Protein AF-A0A6V0EME5-F1 (afdb_monomer)

Organism: NCBI:txid1333877

Secondary structure (DSSP, 8-state):
-------TTTTS------------------SSS--HHHHHHHHHH-SSSSTTSHHHHHHHHHHHTEETTTEE-HHHHHHHHHHHH---HHHHHHHHHHHHHHHHHSHHHHHS-TTSHHHHHHHGGGHHHHHHHHTS-PPP-

Solvent-accessible surface area (backbone atoms only — not comparable to full-atom values): 8025 Å² total; per-residue (Å²): 136,86,80,91,70,82,67,90,62,87,80,75,86,81,77,87,74,86,75,81,84,68,80,82,58,78,65,81,69,43,84,32,54,26,52,70,64,32,52,50,38,37,60,70,38,25,42,35,82,46,88,71,7,40,33,38,48,53,48,53,22,42,58,75,18,53,39,98,88,80,42,66,41,48,65,56,21,17,56,41,35,24,71,74,53,63,32,52,62,61,31,26,44,36,53,25,50,52,44,45,47,35,54,75,77,22,40,79,45,31,70,85,35,65,87,34,70,62,17,50,63,58,45,51,83,49,48,62,62,38,30,50,40,37,36,47,85,71,57,52,97

Mean predicted aligned error: 10.96 Å

Radius of gyration: 24.13 Å; Cα contacts (8 Å, |Δi|>4): 177; chains: 1; bounding box: 58×34×79 Å

Structure (mmCIF, N/CA/C/O backbone):
data_AF-A0A6V0EME5-F1
#
_entry.id   AF-A0A6V0EME5-F1
#
loop_
_atom_site.group_PDB
_atom_site.id
_atom_site.type_symbol
_atom_site.label_atom_id
_atom_site.label_alt_id
_atom_site.label_comp_id
_atom_site.label_asym_id
_atom_site.label_entity_id
_atom_site.label_seq_id
_atom_site.pdbx_PDB_ins_code
_atom_site.Cartn_x
_atom_site.Cartn_y
_atom_site.Cartn_z
_atom_site.occupancy
_atom_site.B_iso_or_equiv
_atom_site.auth_seq_id
_atom_site.auth_comp_id
_atom_site.auth_asym_id
_atom_site.auth_atom_id
_atom_site.pdbx_PDB_model_num
ATOM 1 N N . MET A 1 1 ? -34.247 16.952 64.492 1.00 41.12 1 MET A N 1
ATOM 2 C CA . MET A 1 1 ? -35.238 16.177 63.718 1.00 41.12 1 MET A CA 1
ATOM 3 C C . MET A 1 1 ? -35.733 17.050 62.573 1.00 41.12 1 MET A C 1
ATOM 5 O O . MET A 1 1 ? -36.090 18.188 62.827 1.00 41.12 1 MET A O 1
ATOM 9 N N . ALA A 1 2 ? -35.615 16.518 61.351 1.00 38.72 2 ALA A N 1
ATOM 10 C CA . ALA A 1 2 ? -36.173 16.940 60.056 1.00 38.72 2 ALA A CA 1
ATOM 11 C C . ALA A 1 2 ? -36.174 18.445 59.694 1.00 38.72 2 ALA A C 1
ATOM 13 O O . ALA A 1 2 ? -37.031 19.220 60.102 1.00 38.72 2 ALA A O 1
ATOM 14 N N . SER A 1 3 ? -35.204 18.820 58.854 1.00 43.25 3 SER A N 1
ATOM 15 C CA . SER A 1 3 ? -35.006 20.154 58.282 1.00 43.25 3 SER A CA 1
ATOM 16 C C . SER A 1 3 ? -36.059 20.496 57.219 1.00 43.25 3 SER A C 1
ATOM 18 O O . SER A 1 3 ? -36.332 19.705 56.318 1.00 43.25 3 SER A O 1
ATOM 20 N N . ILE A 1 4 ? -36.580 21.719 57.315 1.00 49.69 4 ILE A N 1
ATOM 21 C CA . ILE A 1 4 ? -37.632 22.391 56.527 1.00 49.69 4 ILE A CA 1
ATOM 22 C C . ILE A 1 4 ? -37.134 22.771 55.111 1.00 49.69 4 ILE A C 1
ATOM 24 O O . ILE A 1 4 ? -37.483 23.796 54.540 1.00 49.69 4 ILE A O 1
ATOM 28 N N . ARG A 1 5 ? -36.289 21.937 54.496 1.00 45.16 5 ARG A N 1
ATOM 29 C CA . ARG A 1 5 ? -35.881 22.084 53.091 1.00 45.16 5 ARG A CA 1
ATOM 30 C C . ARG A 1 5 ? -36.793 21.237 52.222 1.00 45.16 5 ARG A C 1
ATOM 32 O O . ARG A 1 5 ? -36.393 20.232 51.646 1.00 45.16 5 ARG A O 1
ATOM 39 N N . THR A 1 6 ? -38.038 21.690 52.178 1.00 46.31 6 THR A N 1
ATOM 40 C CA . THR A 1 6 ? -38.903 21.761 50.999 1.00 46.31 6 THR A CA 1
ATOM 41 C C . THR A 1 6 ? -38.075 22.013 49.734 1.00 46.31 6 THR A C 1
ATOM 43 O O . THR A 1 6 ? -37.973 23.127 49.223 1.00 46.31 6 THR A O 1
ATOM 46 N N . MET A 1 7 ? -37.435 20.957 49.231 1.00 42.00 7 MET A N 1
ATOM 47 C CA . MET A 1 7 ? -36.852 20.928 47.903 1.00 42.00 7 MET A CA 1
ATOM 48 C C . MET A 1 7 ? -38.005 20.866 46.914 1.00 42.00 7 MET A C 1
ATOM 50 O O . MET A 1 7 ? -38.449 19.806 46.478 1.00 42.00 7 MET A O 1
ATOM 54 N N . LEU A 1 8 ? -38.445 22.065 46.558 1.00 45.09 8 LEU A N 1
ATOM 55 C CA . LEU A 1 8 ? -39.160 22.471 45.354 1.00 45.09 8 LEU A CA 1
ATOM 56 C C . LEU A 1 8 ? -38.452 22.040 44.042 1.00 45.09 8 LEU A C 1
ATOM 58 O O . LEU A 1 8 ? -38.555 22.711 43.024 1.00 45.09 8 LEU A O 1
ATOM 62 N N . SER A 1 9 ? -37.715 20.931 44.048 1.00 44.72 9 SER A N 1
ATOM 63 C CA . SER A 1 9 ? -36.900 20.451 42.929 1.00 44.72 9 SER A CA 1
ATOM 64 C C . SER A 1 9 ? -37.454 19.156 42.328 1.00 44.72 9 SER A C 1
ATOM 66 O O . SER A 1 9 ? -36.904 18.639 41.359 1.00 44.72 9 SER A O 1
ATOM 68 N N . ALA A 1 10 ? -38.562 18.638 42.871 1.00 45.97 10 ALA A N 1
ATOM 69 C CA . ALA A 1 10 ? -39.175 17.366 42.487 1.00 45.97 10 ALA A CA 1
ATOM 70 C C . ALA A 1 10 ? -39.932 17.378 41.137 1.00 45.97 10 ALA A C 1
ATOM 72 O O . ALA A 1 10 ? -40.685 16.450 40.866 1.00 45.97 10 ALA A O 1
ATOM 73 N N . LEU A 1 11 ? -39.758 18.392 40.279 1.00 49.31 11 LEU A N 1
ATOM 74 C CA . LEU A 1 11 ? -40.529 18.528 39.030 1.00 49.31 11 LEU A CA 1
ATOM 75 C C . LEU A 1 11 ? -39.700 18.772 37.755 1.00 49.31 11 LEU A C 1
ATOM 77 O O . LEU A 1 11 ? -40.291 18.956 36.698 1.00 49.31 11 LEU A O 1
ATOM 81 N N . ALA A 1 12 ? -38.362 18.737 37.798 1.00 46.91 12 ALA A N 1
ATOM 82 C CA . ALA A 1 12 ? -37.544 19.089 36.621 1.00 46.91 12 ALA A CA 1
ATOM 83 C C . ALA A 1 12 ? -36.589 17.999 36.098 1.00 46.91 12 ALA A C 1
ATOM 85 O O . ALA A 1 12 ? -35.837 18.255 35.165 1.00 46.91 12 ALA A O 1
ATOM 86 N N . PHE A 1 13 ? -36.628 16.774 36.629 1.00 46.50 13 PHE A N 1
ATOM 87 C CA . PHE A 1 13 ? -35.841 15.647 36.099 1.00 46.50 13 PHE A CA 1
ATOM 88 C C . PHE A 1 13 ? -36.740 14.587 35.448 1.00 46.50 13 PHE A C 1
ATOM 90 O O . PHE A 1 13 ? -36.625 13.395 35.700 1.00 46.50 13 PHE A O 1
ATOM 97 N N . ALA A 1 14 ? -37.664 15.034 34.596 1.00 49.34 14 ALA A N 1
ATOM 98 C CA . ALA A 1 14 ? -38.489 14.176 33.744 1.00 49.34 14 ALA A CA 1
ATOM 99 C C . ALA A 1 14 ? -38.125 14.329 32.255 1.00 49.34 14 ALA A C 1
ATOM 101 O O . ALA A 1 14 ? -38.991 14.285 31.390 1.00 49.34 14 ALA A O 1
ATOM 102 N N . ALA A 1 15 ? -36.836 14.492 31.940 1.00 46.16 15 ALA A N 1
ATOM 103 C CA . ALA A 1 15 ? -36.323 14.383 30.574 1.00 46.16 15 ALA A CA 1
ATOM 104 C C . ALA A 1 15 ? -35.576 13.052 30.408 1.00 46.16 15 ALA A C 1
ATOM 106 O O . ALA A 1 15 ? -34.367 12.995 30.195 1.00 46.16 15 ALA A O 1
ATOM 107 N N . CYS A 1 16 ? -36.330 11.959 30.526 1.00 45.94 16 CYS A N 1
ATOM 108 C CA . CYS A 1 16 ? -35.966 10.668 29.957 1.00 45.94 16 CYS A CA 1
ATOM 109 C C . CYS A 1 16 ? -36.034 10.796 28.425 1.00 45.94 16 CYS A C 1
ATOM 111 O O . CYS A 1 16 ? -37.025 10.436 27.800 1.00 45.94 16 CYS A O 1
ATOM 113 N N . ALA A 1 17 ? -34.995 11.368 27.819 1.00 52.19 17 ALA A N 1
ATOM 114 C CA . ALA A 1 17 ? -34.744 11.284 26.383 1.00 52.19 17 ALA A CA 1
ATOM 115 C C . ALA A 1 17 ? -33.538 10.366 26.159 1.00 52.19 17 ALA A C 1
ATOM 117 O O . ALA A 1 17 ? -32.519 10.737 25.580 1.00 52.19 17 ALA A O 1
ATOM 118 N N . ALA A 1 18 ? -33.647 9.139 26.671 1.00 49.84 18 ALA A N 1
ATOM 119 C CA . ALA A 1 18 ? -32.784 8.041 26.279 1.00 49.84 18 ALA A CA 1
ATOM 120 C C . ALA A 1 18 ? -33.218 7.544 24.889 1.00 49.84 18 ALA A C 1
ATOM 122 O O . ALA A 1 18 ? -33.837 6.497 24.748 1.00 49.84 18 ALA A O 1
ATOM 123 N N . THR A 1 19 ? -32.875 8.299 23.847 1.00 52.03 19 THR A N 1
ATOM 124 C CA . THR A 1 19 ? -32.793 7.789 22.470 1.00 52.03 19 THR A CA 1
ATOM 125 C C . THR A 1 19 ? -31.368 7.971 21.959 1.00 52.03 19 THR A C 1
ATOM 127 O O . THR A 1 19 ? -31.126 8.559 20.913 1.00 52.03 19 THR A O 1
ATOM 130 N N . ALA A 1 20 ? -30.400 7.462 22.725 1.00 54.19 20 ALA A N 1
ATOM 131 C CA . ALA A 1 20 ? -29.017 7.266 22.282 1.00 54.19 20 ALA A CA 1
ATOM 132 C C . ALA A 1 20 ? -28.799 5.870 21.659 1.00 54.19 20 ALA A C 1
ATOM 134 O O . ALA A 1 20 ? -27.670 5.458 21.414 1.00 54.19 20 ALA A O 1
ATOM 135 N N . ALA A 1 21 ? -29.872 5.122 21.393 1.00 53.88 21 ALA A N 1
ATOM 136 C CA . ALA A 1 21 ? -29.819 3.780 20.825 1.00 53.88 21 ALA A CA 1
ATOM 137 C C . ALA A 1 21 ? -30.286 3.789 19.364 1.00 53.88 21 ALA A C 1
ATOM 139 O O . ALA A 1 21 ? -31.349 3.270 19.051 1.00 53.88 21 ALA A O 1
ATOM 140 N N . SER A 1 22 ? -29.519 4.431 18.476 1.00 52.97 22 SER A N 1
ATOM 141 C CA . SER A 1 22 ? -29.574 4.217 17.010 1.00 52.97 22 SER A CA 1
ATOM 142 C C . SER A 1 22 ? -28.348 4.753 16.247 1.00 52.97 22 SER A C 1
ATOM 144 O O . SER A 1 22 ? -28.314 4.669 15.026 1.00 52.97 22 SER A O 1
ATOM 146 N N . LEU A 1 23 ? -27.286 5.224 16.917 1.00 50.25 23 LEU A N 1
ATOM 147 C CA . LEU A 1 23 ? -26.002 5.534 16.258 1.00 50.25 23 LEU A CA 1
ATOM 148 C C . LEU A 1 23 ? -25.134 4.280 16.021 1.00 50.25 23 LEU A C 1
ATOM 150 O O . LEU A 1 23 ? -23.938 4.380 15.780 1.00 50.25 23 LEU A O 1
ATOM 154 N N . LEU A 1 24 ? -25.748 3.092 16.007 1.00 54.25 24 LEU A N 1
ATOM 155 C CA . LEU A 1 24 ? -25.200 1.899 15.356 1.00 54.25 24 LEU A CA 1
ATOM 156 C C . LEU A 1 24 ? -25.500 1.936 13.844 1.00 54.25 24 LEU A C 1
ATOM 158 O O . LEU A 1 24 ? -25.791 0.916 13.223 1.00 54.25 24 LEU A O 1
ATOM 162 N N . ALA A 1 25 ? -25.420 3.117 13.230 1.00 53.69 25 ALA A N 1
ATOM 163 C CA . ALA A 1 25 ? -25.114 3.200 11.817 1.00 53.69 25 ALA A CA 1
ATOM 164 C C . ALA A 1 25 ? -23.618 2.895 11.704 1.00 53.69 25 ALA A C 1
ATOM 166 O O . ALA A 1 25 ? -22.771 3.737 11.998 1.00 53.69 25 ALA A O 1
ATOM 167 N N . LYS A 1 26 ? -23.319 1.633 11.378 1.00 55.22 26 LYS A N 1
ATOM 168 C CA . LYS A 1 26 ? -22.030 1.169 10.855 1.00 55.22 26 LYS A CA 1
ATOM 169 C C . LYS A 1 26 ? -21.324 2.307 10.120 1.00 55.22 26 LYS A C 1
ATOM 171 O O . LYS A 1 26 ? -21.875 2.814 9.153 1.00 55.22 26 LYS A O 1
ATOM 176 N N . GLY A 1 27 ? -20.162 2.681 10.659 1.00 48.12 27 GLY A N 1
ATOM 177 C CA . GLY A 1 27 ? -19.222 3.700 10.205 1.00 48.12 27 GLY A CA 1
ATOM 178 C C . GLY A 1 27 ? -19.694 4.612 9.080 1.00 48.12 27 GLY A C 1
ATOM 179 O O . GLY A 1 27 ? -19.786 4.184 7.932 1.00 48.12 27 GLY A O 1
ATOM 180 N N . THR A 1 28 ? -19.850 5.903 9.391 1.00 46.28 28 THR A N 1
ATOM 181 C CA . THR A 1 28 ? -19.691 6.930 8.359 1.00 46.28 28 THR A CA 1
ATOM 182 C C . THR A 1 28 ? -18.382 6.621 7.639 1.00 46.28 28 THR A C 1
ATOM 184 O O . THR A 1 28 ? -17.315 6.581 8.259 1.00 46.28 28 THR A O 1
ATOM 187 N N . SER A 1 29 ? -18.485 6.234 6.370 1.00 48.78 29 SER A N 1
ATOM 188 C CA . SER A 1 29 ? -17.310 5.942 5.571 1.00 48.78 29 SER A CA 1
ATOM 189 C C . SER A 1 29 ? -16.515 7.239 5.542 1.00 48.78 29 SER A C 1
ATOM 191 O O . SER A 1 29 ? -17.010 8.270 5.085 1.00 48.78 29 SER A O 1
ATOM 193 N N . ALA A 1 30 ? -15.289 7.207 6.068 1.00 53.38 30 ALA A N 1
ATOM 194 C CA . ALA A 1 30 ? -14.284 8.138 5.583 1.00 53.38 30 ALA A CA 1
ATOM 195 C C . ALA A 1 30 ? -14.311 8.040 4.049 1.00 53.38 30 ALA A C 1
ATOM 197 O O . ALA A 1 30 ? -14.643 6.980 3.527 1.00 53.38 30 ALA A O 1
ATOM 198 N N . ALA A 1 31 ? -14.057 9.126 3.329 1.00 71.56 31 ALA A N 1
ATOM 199 C CA . ALA A 1 31 ? -14.279 9.232 1.885 1.00 71.56 31 ALA A CA 1
ATOM 200 C C . ALA A 1 31 ? -13.357 8.340 1.002 1.00 71.56 31 ALA A C 1
ATOM 202 O O . ALA A 1 31 ? -12.914 8.784 -0.047 1.00 71.56 31 ALA A O 1
ATOM 203 N N . GLY A 1 32 ? -13.067 7.099 1.407 1.00 85.38 32 GLY A N 1
ATOM 204 C CA . GLY A 1 32 ? -12.238 6.108 0.731 1.00 85.38 32 GLY A CA 1
ATOM 205 C C . GLY A 1 32 ? -12.703 4.666 1.000 1.00 85.38 32 GLY A C 1
ATOM 206 O O . GLY A 1 32 ? -13.762 4.415 1.572 1.00 85.38 32 GLY A O 1
ATOM 207 N N . HIS A 1 33 ? -11.900 3.701 0.560 1.00 93.94 33 HIS A N 1
ATOM 208 C CA . HIS A 1 33 ? -12.180 2.263 0.563 1.00 93.94 33 HIS A CA 1
ATOM 209 C C . HIS A 1 33 ? -11.876 1.555 1.890 1.00 93.94 33 HIS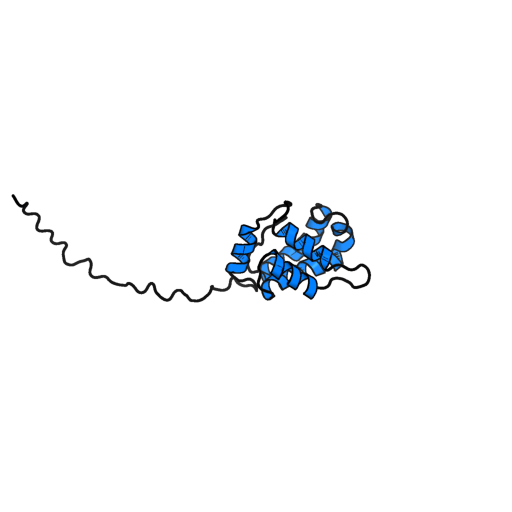 A C 1
ATOM 211 O O . HIS A 1 33 ? -12.207 0.377 2.032 1.00 93.94 33 HIS A O 1
ATOM 217 N N . CYS A 1 34 ? -11.237 2.233 2.845 1.00 95.88 34 CYS A N 1
ATOM 218 C CA . CYS A 1 34 ? -10.908 1.655 4.142 1.00 95.88 34 CYS A CA 1
ATOM 219 C C . CYS A 1 34 ? -11.990 1.945 5.184 1.00 95.88 34 CYS A C 1
ATOM 221 O O . CYS A 1 34 ? -12.493 3.062 5.317 1.00 95.88 34 CYS A O 1
ATOM 223 N N . SER A 1 35 ? -12.323 0.922 5.964 1.00 94.56 35 SER A N 1
ATOM 224 C CA . SER A 1 35 ? -13.249 1.015 7.087 1.00 94.56 35 SER A CA 1
ATOM 225 C C . SER A 1 35 ? -12.608 1.665 8.321 1.00 94.56 35 SER A C 1
ATOM 227 O O . SER A 1 35 ? -11.397 1.890 8.401 1.00 94.56 35 SER A O 1
ATOM 229 N N . ILE A 1 36 ? -13.432 1.950 9.332 1.00 93.31 36 ILE A N 1
ATOM 230 C CA . ILE A 1 36 ? -12.947 2.442 10.630 1.00 93.31 36 ILE A CA 1
ATOM 231 C C . ILE A 1 36 ? -12.072 1.385 11.322 1.00 93.31 36 ILE A C 1
ATOM 233 O O . ILE A 1 36 ? -11.063 1.741 11.932 1.00 93.31 36 ILE A O 1
ATOM 237 N N . ASP A 1 37 ? -12.420 0.103 11.195 1.00 95.81 37 ASP A N 1
ATOM 238 C CA . ASP A 1 37 ? -11.644 -0.998 11.773 1.00 95.81 37 ASP A CA 1
ATOM 239 C C . ASP A 1 37 ? -10.286 -1.149 11.077 1.00 95.81 37 ASP A C 1
ATOM 241 O O . ASP A 1 37 ? -9.271 -1.321 11.751 1.00 95.81 37 ASP A O 1
ATOM 245 N N . ASP A 1 38 ? -10.239 -0.981 9.749 1.00 97.00 38 ASP A N 1
ATOM 246 C CA . ASP A 1 38 ? -8.982 -0.955 8.986 1.00 97.00 38 ASP A CA 1
ATOM 247 C C . ASP A 1 38 ? -8.050 0.130 9.526 1.00 97.00 38 ASP A C 1
ATOM 249 O O . ASP A 1 38 ? -6.895 -0.129 9.871 1.00 97.00 38 ASP A O 1
ATOM 253 N N . ARG A 1 39 ? -8.582 1.345 9.695 1.00 95.56 39 ARG A N 1
ATOM 254 C CA . ARG A 1 39 ? -7.840 2.462 10.283 1.00 95.56 39 ARG A CA 1
ATOM 255 C C . ARG A 1 39 ? -7.331 2.129 11.683 1.00 95.56 39 ARG A C 1
ATOM 257 O O . ARG A 1 39 ? -6.177 2.424 11.991 1.00 95.56 39 ARG A O 1
ATOM 264 N N . ALA A 1 40 ? -8.167 1.542 12.535 1.00 96.50 40 ALA A N 1
ATOM 265 C CA . ALA A 1 40 ? -7.775 1.178 13.892 1.00 96.50 40 ALA A CA 1
ATOM 266 C C . ALA A 1 40 ? -6.646 0.134 13.900 1.00 96.50 40 ALA A C 1
ATOM 268 O O . ALA A 1 40 ? -5.683 0.288 14.652 1.00 96.50 40 ALA A O 1
ATOM 269 N N . ASN A 1 41 ? -6.719 -0.875 13.029 1.00 97.19 41 ASN A N 1
ATOM 270 C CA . ASN A 1 41 ? -5.692 -1.911 12.902 1.00 97.19 41 ASN A CA 1
ATOM 271 C C . ASN A 1 41 ? -4.360 -1.328 12.416 1.00 97.19 41 ASN A C 1
ATOM 273 O O . ASN A 1 41 ? -3.311 -1.616 12.994 1.00 97.19 41 ASN A O 1
ATOM 277 N N . MET A 1 42 ? -4.404 -0.433 11.429 1.00 96.38 42 MET A N 1
ATOM 278 C CA . MET A 1 42 ? -3.222 0.277 10.939 1.00 96.38 42 MET A CA 1
ATOM 279 C C . MET A 1 42 ? -2.579 1.152 12.018 1.00 96.38 42 MET A C 1
ATOM 281 O O . MET A 1 42 ? -1.371 1.090 12.235 1.00 96.38 42 MET A O 1
ATOM 285 N N . LEU A 1 43 ? -3.379 1.947 12.734 1.00 95.62 43 LEU A N 1
ATOM 286 C CA . LEU A 1 43 ? -2.880 2.800 13.816 1.00 95.62 43 LEU A CA 1
ATOM 287 C C . LEU A 1 43 ? -2.306 1.982 14.976 1.00 95.62 43 LEU A C 1
ATOM 289 O O . LEU A 1 43 ? -1.321 2.397 15.580 1.00 95.62 43 LEU A O 1
ATOM 293 N N . LYS A 1 44 ? -2.895 0.817 15.264 1.00 96.50 44 LYS A N 1
ATOM 294 C CA . LYS A 1 44 ? -2.393 -0.120 16.272 1.00 96.50 44 LYS A CA 1
ATOM 295 C C . LYS A 1 44 ? -1.038 -0.713 15.882 1.00 96.50 44 LYS A C 1
ATOM 297 O O . LYS A 1 44 ? -0.193 -0.867 16.757 1.00 96.50 44 LYS A O 1
ATOM 302 N N . ALA A 1 45 ? -0.837 -1.047 14.606 1.00 96.31 45 ALA A N 1
ATOM 303 C CA . ALA A 1 45 ? 0.462 -1.490 14.098 1.00 96.31 45 ALA A CA 1
ATOM 304 C C . ALA A 1 45 ? 1.502 -0.354 14.135 1.00 96.31 45 ALA A C 1
ATOM 306 O O . ALA A 1 45 ? 2.677 -0.594 14.393 1.00 96.31 45 ALA A O 1
ATOM 307 N N . GLY A 1 46 ? 1.059 0.891 13.947 1.00 96.31 46 GLY A N 1
ATOM 308 C CA . GLY A 1 46 ? 1.910 2.073 14.032 1.00 96.31 46 GLY A CA 1
ATOM 309 C C . GLY A 1 46 ? 2.749 2.305 12.774 1.00 96.31 46 GLY A C 1
ATOM 310 O O . GLY A 1 46 ? 2.748 1.509 11.834 1.00 96.31 46 GLY A O 1
ATOM 311 N N . GLY A 1 47 ? 3.423 3.454 12.743 1.00 95.44 47 GLY A N 1
ATOM 312 C CA . GLY A 1 47 ? 4.352 3.827 11.673 1.00 95.44 47 GLY A CA 1
ATOM 313 C C . GLY A 1 47 ? 5.800 3.465 12.003 1.00 95.44 47 GLY A C 1
ATOM 314 O O . GLY A 1 47 ? 6.070 2.724 12.952 1.00 95.44 47 GLY A O 1
ATOM 315 N N . GLY A 1 48 ? 6.728 4.047 11.253 1.00 94.06 48 GLY A N 1
ATOM 316 C CA . GLY A 1 48 ? 8.159 3.851 11.432 1.00 94.06 48 GLY A 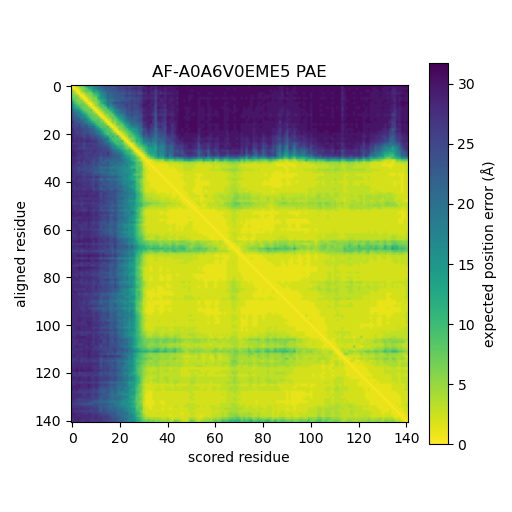CA 1
ATOM 317 C C . GLY A 1 48 ? 8.715 2.669 10.641 1.00 94.06 48 GLY A C 1
ATOM 318 O O . GLY A 1 48 ? 8.048 2.056 9.806 1.00 94.06 48 GLY A O 1
ATOM 319 N N . TYR A 1 49 ? 9.957 2.317 10.979 1.00 92.81 49 TYR A N 1
ATOM 320 C CA . TYR A 1 49 ? 10.732 1.278 10.295 1.00 92.81 49 TYR A CA 1
ATOM 321 C C . TYR A 1 49 ? 10.859 -0.033 11.079 1.00 92.81 49 TYR A C 1
ATOM 323 O O . TYR A 1 49 ? 11.575 -0.940 10.661 1.00 92.81 49 TYR A O 1
ATOM 331 N N . SER A 1 50 ? 10.219 -0.128 12.246 1.00 92.69 50 SER A N 1
ATOM 332 C CA . SER A 1 50 ? 10.323 -1.297 13.122 1.00 92.69 50 SER A CA 1
ATOM 333 C C . SER A 1 50 ? 9.557 -2.497 12.570 1.00 92.69 50 SER A C 1
ATOM 335 O O . SER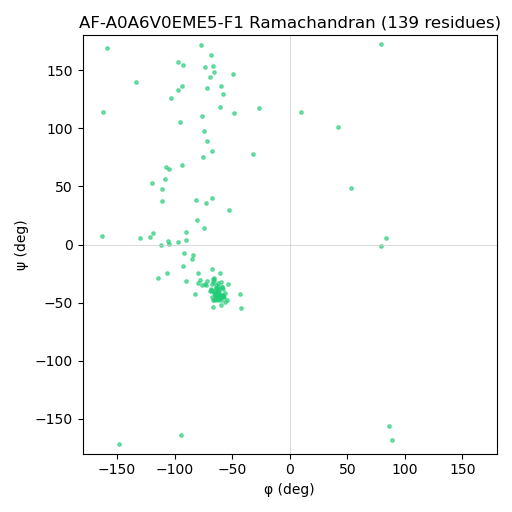 A 1 50 ? 8.545 -2.347 11.880 1.00 92.69 50 SER A O 1
ATOM 337 N N . ASP A 1 51 ? 10.002 -3.701 12.924 1.00 91.12 51 ASP A N 1
ATOM 338 C CA . ASP A 1 51 ? 9.266 -4.926 12.622 1.00 91.12 51 ASP A CA 1
ATOM 339 C C . ASP A 1 51 ? 7.875 -4.898 13.261 1.00 91.12 51 ASP A C 1
ATOM 341 O O . ASP A 1 51 ? 7.701 -4.495 14.411 1.00 91.12 51 ASP A O 1
ATOM 345 N N . GLY A 1 52 ? 6.869 -5.313 12.491 1.00 92.38 52 GLY A N 1
ATOM 346 C CA . GLY A 1 52 ? 5.471 -5.268 12.919 1.00 92.38 52 GLY A CA 1
ATOM 347 C C . GLY A 1 52 ? 4.817 -3.888 12.816 1.00 92.38 52 GLY A C 1
ATOM 348 O O . GLY A 1 52 ? 3.623 -3.785 13.085 1.00 92.38 52 GLY A O 1
ATOM 349 N N . SER A 1 53 ? 5.543 -2.854 12.380 1.00 96.88 53 SER A N 1
ATOM 350 C CA . SER A 1 53 ? 4.916 -1.606 11.937 1.00 96.88 53 SER A CA 1
ATOM 351 C C . SER A 1 53 ? 4.116 -1.833 10.655 1.00 96.88 53 SER A C 1
ATOM 353 O O . SER A 1 53 ? 4.420 -2.727 9.856 1.00 96.88 53 SER A O 1
ATOM 355 N N . PHE A 1 54 ? 3.101 -1.004 10.425 1.00 97.25 54 PHE A N 1
ATOM 356 C CA . PHE A 1 54 ? 2.300 -1.090 9.209 1.00 97.25 54 PHE A CA 1
ATOM 357 C C . PHE A 1 54 ? 3.144 -0.935 7.923 1.00 97.25 54 PHE A C 1
ATOM 359 O O . PHE A 1 54 ? 3.001 -1.772 7.028 1.00 97.25 54 PHE A O 1
ATOM 366 N N . PRO A 1 55 ? 4.086 0.027 7.822 1.00 95.75 55 PRO A N 1
ATOM 367 C CA . PRO A 1 55 ? 4.969 0.134 6.660 1.00 95.75 55 PRO A CA 1
ATOM 368 C C . PRO A 1 55 ? 5.851 -1.102 6.447 1.00 95.75 55 PRO A C 1
ATOM 370 O O . PRO A 1 55 ? 6.011 -1.545 5.310 1.00 95.75 55 PRO A O 1
ATOM 373 N N . SER A 1 56 ? 6.360 -1.713 7.524 1.00 96.19 56 SER A N 1
ATOM 374 C CA . SER A 1 56 ? 7.123 -2.968 7.439 1.00 96.19 56 SER A CA 1
ATOM 375 C C . SER A 1 56 ? 6.266 -4.119 6.891 1.00 96.19 56 SER A C 1
ATOM 377 O O . SER A 1 56 ? 6.720 -4.878 6.031 1.00 96.19 56 SER A O 1
ATOM 379 N N . MET A 1 57 ? 4.990 -4.217 7.290 1.00 96.88 57 MET A N 1
ATOM 380 C CA . MET A 1 57 ? 4.055 -5.194 6.710 1.00 96.88 57 MET A CA 1
ATOM 381 C C . MET A 1 57 ? 3.816 -4.946 5.215 1.00 96.88 57 MET A C 1
ATOM 383 O O . MET A 1 57 ? 3.874 -5.893 4.429 1.00 96.88 57 MET A O 1
ATOM 387 N N . CYS A 1 58 ? 3.599 -3.689 4.817 1.00 96.19 58 CYS A N 1
ATOM 388 C CA . CYS A 1 58 ? 3.444 -3.296 3.415 1.00 96.19 58 CYS A CA 1
ATOM 389 C C . CYS A 1 58 ? 4.681 -3.650 2.583 1.00 96.19 58 CYS A C 1
ATOM 391 O O . CYS A 1 58 ? 4.542 -4.202 1.492 1.00 96.19 58 CYS A O 1
ATOM 393 N N . ALA A 1 59 ? 5.883 -3.386 3.101 1.00 94.81 59 ALA A N 1
ATOM 394 C CA . ALA A 1 59 ? 7.138 -3.724 2.438 1.00 94.81 59 ALA A CA 1
ATOM 395 C C . ALA A 1 59 ? 7.325 -5.244 2.308 1.00 94.81 59 ALA A C 1
ATOM 397 O O . ALA A 1 59 ? 7.674 -5.735 1.233 1.00 94.81 59 ALA A O 1
ATOM 398 N N . ALA A 1 60 ? 7.029 -6.004 3.367 1.00 95.62 60 ALA A N 1
ATOM 399 C CA . ALA A 1 60 ? 7.104 -7.463 3.348 1.00 95.62 60 ALA A CA 1
ATOM 400 C C . ALA A 1 60 ? 6.138 -8.076 2.319 1.00 95.62 60 ALA A C 1
ATOM 402 O O . ALA A 1 60 ? 6.542 -8.940 1.540 1.00 95.62 60 ALA A O 1
ATOM 403 N N . CYS A 1 61 ? 4.890 -7.597 2.270 1.00 96.94 61 CYS A N 1
ATOM 404 C CA . CYS A 1 61 ? 3.916 -8.022 1.262 1.00 96.94 61 CYS A CA 1
ATOM 405 C C . CYS A 1 61 ? 4.293 -7.565 -0.149 1.00 96.94 61 CYS A C 1
ATOM 407 O O . CYS A 1 61 ? 4.061 -8.281 -1.122 1.00 96.94 61 CYS A O 1
ATOM 409 N N . GLY A 1 62 ? 4.915 -6.391 -0.272 1.00 94.50 62 GLY A N 1
ATOM 410 C CA . GLY A 1 62 ? 5.469 -5.893 -1.527 1.00 94.50 62 GLY A CA 1
ATOM 411 C C . GLY A 1 62 ? 6.523 -6.841 -2.080 1.00 94.50 62 GLY A C 1
ATOM 412 O O . GLY A 1 62 ? 6.453 -7.240 -3.240 1.00 94.50 62 GLY A O 1
ATOM 413 N N . HI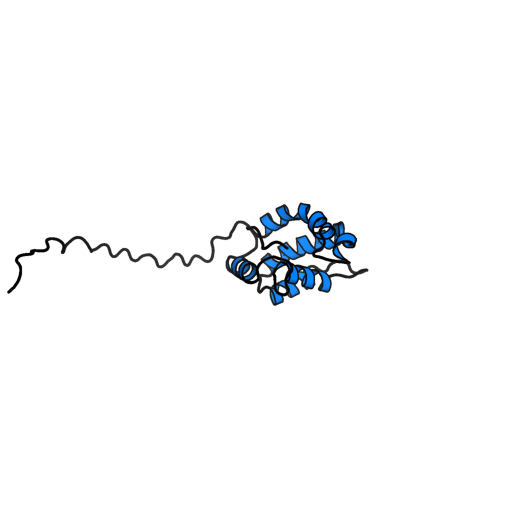S A 1 63 ? 7.446 -7.264 -1.218 1.00 92.25 63 HIS A N 1
ATOM 414 C CA . HIS A 1 63 ? 8.512 -8.190 -1.571 1.00 92.25 63 HIS A CA 1
ATOM 415 C C . HIS A 1 63 ? 7.985 -9.585 -1.934 1.00 92.25 63 HIS A C 1
ATOM 417 O O . HIS A 1 63 ? 8.421 -10.153 -2.932 1.00 92.25 63 HIS A O 1
ATOM 423 N N . SER A 1 64 ? 7.007 -10.126 -1.194 1.00 93.94 64 SER A N 1
ATOM 424 C CA . SER A 1 64 ? 6.415 -11.438 -1.514 1.00 93.94 64 SER A CA 1
ATOM 425 C C . SER A 1 64 ? 5.612 -11.447 -2.815 1.00 93.94 64 SER A C 1
ATOM 427 O O . SER A 1 64 ? 5.387 -12.503 -3.396 1.00 93.94 64 SER A O 1
ATOM 429 N N . SER A 1 65 ? 5.170 -10.274 -3.262 1.00 94.81 65 SER A N 1
ATOM 430 C CA . SER A 1 65 ? 4.355 -10.096 -4.468 1.00 94.81 65 SER A CA 1
ATOM 431 C C . SER A 1 65 ? 5.183 -9.699 -5.688 1.00 94.81 65 SER A C 1
ATOM 433 O O . SER A 1 65 ? 4.637 -9.439 -6.761 1.00 94.81 65 SER A O 1
ATOM 435 N N . TRP A 1 66 ? 6.502 -9.618 -5.525 1.00 90.62 66 TRP A N 1
ATOM 436 C CA . TRP A 1 66 ? 7.427 -9.148 -6.539 1.00 90.62 66 TRP A CA 1
ATOM 437 C C . TRP A 1 66 ? 8.058 -10.317 -7.295 1.00 90.62 66 TRP A C 1
ATOM 439 O O . TRP A 1 66 ? 8.587 -11.255 -6.703 1.00 90.62 66 TRP A O 1
ATOM 449 N N . GLY A 1 67 ? 8.080 -10.223 -8.623 1.00 88.06 67 GLY A N 1
ATOM 450 C CA . GLY A 1 67 ? 8.879 -11.091 -9.476 1.00 88.06 67 GLY A CA 1
ATOM 451 C C . GLY A 1 67 ? 9.644 -10.303 -10.533 1.00 88.06 67 GLY A C 1
ATOM 452 O O . GLY A 1 67 ? 9.133 -9.356 -11.142 1.00 88.06 67 GLY A O 1
ATOM 453 N N . LEU A 1 68 ? 10.893 -10.712 -10.783 1.00 80.44 68 LEU A N 1
ATOM 454 C CA . LEU A 1 68 ? 11.753 -10.076 -11.787 1.00 80.44 68 LEU A CA 1
ATOM 455 C C . LEU A 1 68 ? 11.134 -10.104 -13.186 1.00 80.44 68 LEU A C 1
ATOM 457 O O . LEU A 1 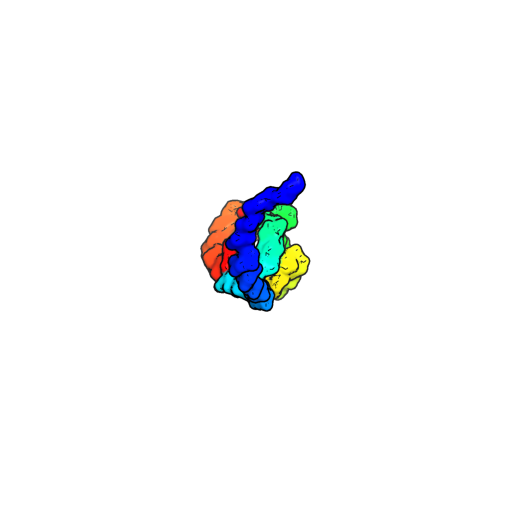68 ? 11.184 -9.089 -13.878 1.00 80.44 68 LEU A O 1
ATOM 461 N N . PHE A 1 69 ? 10.554 -11.245 -13.560 1.00 82.75 69 PHE A N 1
ATOM 462 C CA . PHE A 1 69 ? 9.993 -11.499 -14.889 1.00 82.75 69 PHE A CA 1
ATOM 463 C C . PHE A 1 69 ? 8.460 -11.499 -14.911 1.00 82.75 69 PHE A C 1
ATOM 465 O O . PHE A 1 69 ? 7.872 -11.230 -15.951 1.00 82.75 69 PHE A O 1
ATOM 472 N N . SER A 1 70 ? 7.809 -11.779 -13.777 1.00 88.06 70 SER A N 1
ATOM 473 C CA . SER A 1 70 ? 6.345 -11.867 -13.670 1.00 88.06 70 SER A CA 1
ATOM 474 C C . SER A 1 70 ? 5.666 -10.555 -13.273 1.00 88.06 70 SER A C 1
ATOM 476 O O . SER A 1 70 ? 4.442 -10.483 -13.294 1.00 88.06 70 SER A O 1
ATOM 478 N N . GLY A 1 71 ? 6.427 -9.519 -12.913 1.00 92.44 71 GLY A N 1
ATOM 479 C CA . GLY A 1 71 ? 5.847 -8.249 -12.486 1.00 92.44 71 GLY A CA 1
ATOM 480 C C . GLY A 1 71 ? 5.506 -8.207 -10.997 1.00 92.44 71 GLY A C 1
ATOM 481 O O . GLY A 1 71 ? 6.078 -8.935 -10.186 1.00 92.44 71 GLY A O 1
ATOM 482 N N . PHE A 1 72 ? 4.570 -7.327 -10.652 1.00 95.25 72 PHE A N 1
ATOM 483 C CA . PHE A 1 72 ? 3.992 -7.206 -9.318 1.00 95.25 72 PHE A CA 1
ATOM 484 C C . PHE A 1 72 ? 2.600 -7.838 -9.299 1.00 95.25 72 PHE A C 1
ATOM 486 O O . PHE A 1 72 ? 1.750 -7.480 -10.115 1.00 95.25 72 PHE A O 1
ATOM 493 N N . ASN A 1 73 ? 2.360 -8.767 -8.377 1.00 96.88 73 ASN A N 1
ATOM 494 C CA . ASN A 1 73 ? 1.066 -9.422 -8.229 1.00 96.88 73 ASN A CA 1
ATOM 495 C C . ASN A 1 73 ? 0.224 -8.716 -7.156 1.00 96.88 73 ASN A C 1
ATOM 497 O O . ASN A 1 73 ? 0.458 -8.868 -5.958 1.00 96.88 73 ASN A O 1
ATOM 501 N N . LYS A 1 74 ? -0.780 -7.953 -7.592 1.00 96.69 74 LYS A N 1
ATOM 502 C CA . LYS A 1 74 ? -1.668 -7.225 -6.678 1.00 96.69 74 LYS A CA 1
ATOM 503 C C . LYS A 1 74 ? -2.491 -8.151 -5.788 1.00 96.69 74 LYS A C 1
ATOM 505 O O . LYS A 1 74 ? -2.655 -7.830 -4.619 1.00 96.69 74 LYS A O 1
ATOM 510 N N . ASP A 1 75 ? -2.957 -9.287 -6.297 1.00 96.94 75 ASP A N 1
ATOM 511 C CA . ASP A 1 75 ? -3.782 -10.216 -5.519 1.00 96.94 75 ASP A CA 1
ATOM 512 C C . ASP A 1 75 ? -2.961 -10.846 -4.388 1.00 96.94 75 ASP A C 1
ATOM 514 O O . ASP A 1 75 ? -3.363 -10.797 -3.230 1.00 96.94 75 ASP A O 1
ATOM 518 N N . THR A 1 76 ? -1.735 -11.298 -4.687 1.00 97.44 76 THR A N 1
ATOM 519 C CA . THR A 1 76 ? -0.790 -11.779 -3.660 1.00 97.44 76 THR A CA 1
ATOM 520 C C . THR A 1 76 ? -0.501 -10.710 -2.608 1.00 97.44 76 THR A C 1
ATOM 522 O O . THR A 1 76 ? -0.406 -11.019 -1.417 1.00 97.44 76 THR A O 1
ATOM 525 N N . TYR A 1 77 ? -0.389 -9.449 -3.029 1.00 98.06 77 TYR A N 1
ATOM 526 C CA . TYR A 1 77 ? -0.166 -8.342 -2.109 1.00 98.06 77 TYR A CA 1
ATOM 527 C C . TYR A 1 77 ? -1.373 -8.124 -1.198 1.00 98.06 77 TYR A C 1
ATOM 529 O O . TYR A 1 77 ? -1.213 -7.997 0.017 1.00 98.06 77 TYR A O 1
ATOM 537 N N . VAL A 1 78 ? -2.574 -8.095 -1.782 1.00 98.31 78 VAL A N 1
ATOM 538 C CA . VAL A 1 78 ? -3.838 -7.921 -1.063 1.00 98.31 78 VAL A CA 1
ATOM 539 C C . VAL A 1 78 ? -4.020 -9.041 -0.048 1.00 98.31 78 VAL A C 1
ATOM 541 O O . VAL A 1 78 ? -4.195 -8.742 1.130 1.00 98.31 78 VAL A O 1
ATOM 544 N N . ASP A 1 79 ? -3.895 -10.303 -0.459 1.00 98.25 79 ASP A N 1
ATOM 545 C CA . ASP A 1 79 ? -4.029 -11.458 0.436 1.00 98.25 79 ASP A CA 1
ATOM 546 C C . ASP A 1 79 ? -3.017 -11.406 1.588 1.00 98.25 79 ASP A C 1
ATOM 548 O O . ASP A 1 79 ? -3.366 -11.623 2.754 1.00 98.25 79 ASP A O 1
ATOM 552 N N . CYS A 1 80 ? -1.764 -11.052 1.287 1.00 98.38 80 CYS A N 1
ATOM 553 C CA . CYS A 1 80 ? -0.733 -10.893 2.307 1.00 98.38 80 CYS A CA 1
ATOM 554 C C . CYS A 1 80 ? -1.095 -9.803 3.323 1.00 98.38 80 CYS A C 1
ATOM 556 O O . CYS A 1 80 ? -0.958 -10.015 4.532 1.00 98.38 80 CYS A O 1
ATOM 558 N N . LEU A 1 81 ? -1.557 -8.641 2.856 1.00 97.62 81 LEU A N 1
ATOM 559 C CA . LEU A 1 81 ? -1.816 -7.500 3.728 1.00 97.62 81 LEU A CA 1
ATOM 560 C C . LEU A 1 81 ? -3.112 -7.671 4.529 1.00 97.62 81 LEU A C 1
ATOM 562 O O . LEU A 1 81 ? -3.146 -7.315 5.706 1.00 97.62 81 LEU A O 1
ATOM 566 N N . VAL A 1 82 ? -4.136 -8.295 3.939 1.00 97.94 82 VAL A N 1
ATOM 567 C CA . VAL A 1 82 ? -5.337 -8.758 4.651 1.00 97.94 82 VAL A CA 1
ATOM 568 C C . VAL A 1 82 ? -4.927 -9.668 5.810 1.00 97.94 82 VAL A C 1
ATOM 570 O O . VAL A 1 82 ? -5.351 -9.441 6.941 1.00 97.94 82 VAL A O 1
ATOM 573 N N . GLY A 1 83 ? -4.039 -10.639 5.569 1.00 96.81 83 GLY A N 1
ATOM 574 C CA . GLY A 1 83 ? -3.570 -11.561 6.606 1.00 96.81 83 GLY A CA 1
ATOM 575 C C . GLY A 1 83 ? -2.675 -10.920 7.674 1.00 96.81 83 GLY A C 1
ATOM 576 O O . GLY A 1 83 ? -2.799 -11.248 8.853 1.00 96.81 83 GLY A O 1
ATOM 577 N N . LYS A 1 84 ? -1.766 -10.011 7.295 1.00 96.50 84 LYS A N 1
ATOM 578 C CA . LYS A 1 84 ? -0.796 -9.405 8.228 1.00 96.50 84 LYS A CA 1
ATOM 579 C C . LYS A 1 84 ? -1.362 -8.242 9.036 1.00 96.50 84 LYS A C 1
ATOM 581 O O . LYS A 1 84 ? -1.080 -8.144 10.227 1.00 96.50 84 LYS A O 1
ATOM 586 N N . ALA A 1 85 ? -2.124 -7.365 8.389 1.00 95.81 85 ALA A N 1
ATOM 587 C CA . ALA A 1 85 ? -2.632 -6.131 8.983 1.00 95.81 85 ALA A CA 1
ATOM 588 C C . ALA A 1 85 ? -4.128 -6.206 9.333 1.00 95.81 85 ALA A C 1
ATOM 590 O O . ALA A 1 85 ? -4.672 -5.239 9.861 1.00 95.81 85 ALA A O 1
ATOM 591 N N . ASN A 1 86 ? -4.784 -7.349 9.081 1.00 96.44 86 ASN A N 1
ATOM 592 C CA . ASN A 1 86 ? -6.208 -7.570 9.344 1.00 96.44 86 ASN A CA 1
ATOM 593 C C . ASN A 1 86 ? -7.080 -6.481 8.693 1.00 96.44 86 ASN A C 1
ATOM 595 O O . ASN A 1 86 ? -7.921 -5.859 9.345 1.00 96.44 86 ASN A O 1
ATOM 599 N N . LEU A 1 87 ? -6.813 -6.218 7.411 1.00 96.44 87 LEU A N 1
ATOM 600 C CA . LEU A 1 87 ? -7.549 -5.238 6.619 1.00 96.44 87 LEU A CA 1
ATOM 601 C C . LEU A 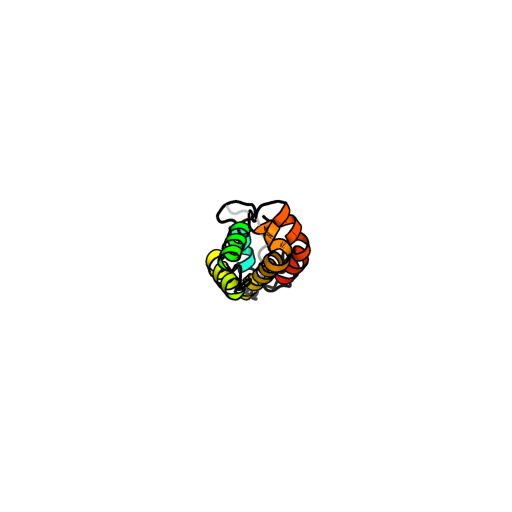1 87 ? -8.634 -5.901 5.778 1.00 96.44 87 LEU A C 1
ATOM 603 O O . LEU A 1 87 ? -8.534 -7.068 5.405 1.00 96.44 87 LEU A O 1
ATOM 607 N N . THR A 1 88 ? -9.641 -5.128 5.398 1.00 97.31 88 THR A N 1
ATOM 608 C CA . THR A 1 88 ? -10.541 -5.486 4.306 1.00 97.31 88 THR A CA 1
ATOM 609 C C . THR A 1 88 ? -9.784 -5.516 2.974 1.00 97.31 88 THR A C 1
ATOM 611 O O . THR A 1 88 ? -8.859 -4.734 2.741 1.00 97.31 88 THR A O 1
ATOM 614 N N . ALA A 1 89 ? -10.201 -6.392 2.054 1.00 96.62 89 ALA A N 1
ATOM 615 C CA . ALA A 1 89 ? -9.574 -6.503 0.733 1.00 96.62 89 ALA A CA 1
ATOM 616 C C . ALA A 1 89 ? -9.630 -5.184 -0.061 1.00 96.62 89 ALA A C 1
ATOM 618 O O . ALA A 1 89 ? -8.665 -4.823 -0.732 1.00 96.62 89 ALA A O 1
ATOM 619 N N . GLY A 1 90 ? -10.729 -4.428 0.061 1.00 95.62 90 GLY A N 1
ATOM 620 C CA . GLY A 1 90 ? -10.868 -3.110 -0.566 1.00 95.62 90 GLY A CA 1
ATOM 621 C C . GLY A 1 90 ? -9.812 -2.116 -0.077 1.00 95.62 90 GLY A C 1
ATOM 622 O O . GLY A 1 90 ? -9.174 -1.451 -0.890 1.00 95.62 90 GLY A O 1
ATOM 623 N N . CYS A 1 91 ? -9.565 -2.080 1.235 1.00 97.44 91 CYS A N 1
ATOM 624 C CA . CYS A 1 91 ? -8.520 -1.250 1.822 1.00 97.44 91 CYS A CA 1
ATOM 625 C C . CYS A 1 91 ? -7.116 -1.703 1.396 1.00 97.44 91 CYS A C 1
ATOM 627 O O . CYS A 1 91 ? -6.303 -0.896 0.945 1.00 97.44 91 CYS A O 1
ATOM 629 N N . ALA A 1 92 ? -6.838 -3.008 1.472 1.00 97.88 92 ALA A N 1
ATOM 630 C CA . ALA A 1 92 ? -5.555 -3.576 1.065 1.00 97.88 92 ALA A CA 1
ATOM 631 C C . ALA A 1 92 ? -5.239 -3.311 -0.420 1.00 97.88 92 ALA A C 1
ATOM 633 O O . ALA A 1 92 ? -4.082 -3.088 -0.778 1.00 97.88 92 ALA A O 1
ATOM 634 N N . ASN A 1 93 ? -6.259 -3.252 -1.282 1.00 97.75 93 ASN A N 1
ATOM 635 C CA . ASN A 1 93 ? -6.090 -2.947 -2.701 1.00 97.75 93 ASN A CA 1
ATOM 636 C C . ASN A 1 93 ? -5.589 -1.511 -2.957 1.00 97.75 93 ASN A C 1
ATOM 638 O O . ASN A 1 93 ? -4.851 -1.288 -3.917 1.00 97.75 93 ASN A O 1
ATOM 642 N N . CYS A 1 94 ? -5.894 -0.546 -2.079 1.00 97.81 94 CYS A N 1
ATOM 643 C CA . CYS A 1 94 ? -5.291 0.792 -2.156 1.00 97.81 94 CYS A CA 1
ATOM 644 C C . CYS A 1 94 ? -3.762 0.726 -2.018 1.00 97.81 94 CYS A C 1
ATOM 646 O O . CYS A 1 94 ? -3.030 1.340 -2.800 1.00 97.81 94 CYS A O 1
ATOM 648 N N . PHE A 1 95 ? -3.275 -0.078 -1.069 1.00 97.44 95 PHE A N 1
ATOM 649 C CA . PHE A 1 95 ? -1.843 -0.304 -0.854 1.00 97.44 95 PHE A CA 1
ATOM 650 C C . PHE A 1 95 ? -1.216 -1.151 -1.964 1.00 97.44 95 PHE A C 1
ATOM 652 O O . PHE A 1 95 ? -0.074 -0.903 -2.342 1.00 97.44 95 PHE A O 1
ATOM 659 N N . ALA A 1 96 ? -1.967 -2.075 -2.571 1.00 97.56 96 ALA A N 1
ATOM 660 C CA . ALA A 1 96 ? -1.515 -2.788 -3.767 1.00 97.56 96 ALA A CA 1
ATOM 661 C C . ALA A 1 96 ? -1.279 -1.831 -4.950 1.00 97.56 96 ALA A C 1
ATOM 663 O O . ALA A 1 96 ? -0.365 -2.040 -5.747 1.00 97.56 96 ALA A O 1
ATOM 664 N N . GLY A 1 97 ? -2.063 -0.752 -5.054 1.00 96.31 97 GLY A N 1
ATOM 665 C CA . GLY A 1 97 ? -1.809 0.343 -5.994 1.00 96.31 97 GLY A CA 1
ATOM 666 C C . GLY A 1 97 ? -0.469 1.039 -5.739 1.00 96.31 97 GLY A C 1
ATOM 667 O O . GLY A 1 97 ? 0.318 1.202 -6.673 1.00 96.31 97 GLY A O 1
ATOM 668 N N . ALA A 1 98 ? -0.171 1.361 -4.476 1.00 95.31 98 ALA A N 1
ATOM 669 C CA . ALA A 1 98 ? 1.115 1.944 -4.085 1.00 95.31 98 ALA A CA 1
ATOM 670 C C . ALA A 1 98 ? 2.287 0.984 -4.354 1.00 95.31 98 ALA A C 1
ATOM 672 O O . ALA A 1 98 ? 3.278 1.380 -4.961 1.00 95.31 98 ALA A O 1
ATOM 673 N N . GLY A 1 99 ? 2.146 -0.301 -4.011 1.00 94.69 99 GLY A N 1
ATOM 674 C CA . GLY A 1 99 ? 3.154 -1.325 -4.298 1.00 94.69 99 GLY A CA 1
ATOM 675 C C . GLY A 1 99 ? 3.390 -1.530 -5.799 1.00 94.69 99 GLY A C 1
ATOM 676 O O . GLY A 1 99 ? 4.534 -1.657 -6.236 1.00 94.69 99 GLY A O 1
ATOM 677 N N . GLN A 1 100 ? 2.333 -1.473 -6.616 1.00 96.00 100 GLN A N 1
ATOM 678 C CA . GLN A 1 100 ? 2.458 -1.505 -8.074 1.00 96.00 100 GLN A CA 1
ATOM 679 C C . GLN A 1 100 ? 3.210 -0.282 -8.606 1.00 96.00 100 GLN A C 1
ATOM 681 O O . GLN A 1 100 ? 4.028 -0.422 -9.517 1.00 96.00 100 GLN A O 1
ATOM 686 N N . TYR A 1 101 ? 2.939 0.907 -8.066 1.00 95.25 101 TYR A N 1
ATOM 687 C CA . TYR A 1 101 ? 3.673 2.116 -8.428 1.00 95.25 101 TYR A CA 1
ATOM 688 C C . TYR A 1 101 ? 5.153 1.990 -8.041 1.00 95.25 101 TYR A C 1
ATOM 690 O O . TYR A 1 101 ? 6.025 2.209 -8.886 1.00 95.25 101 TYR A O 1
ATOM 698 N N . GLY A 1 102 ? 5.440 1.534 -6.818 1.00 93.38 102 GLY A N 1
ATOM 699 C CA . GLY A 1 102 ? 6.795 1.244 -6.351 1.00 93.38 102 GLY A CA 1
ATOM 700 C C . GLY A 1 102 ? 7.517 0.246 -7.263 1.00 93.38 102 GLY A C 1
ATOM 701 O O . GLY A 1 102 ? 8.661 0.475 -7.655 1.00 93.38 102 GLY A O 1
ATOM 702 N N . TYR A 1 103 ? 6.830 -0.805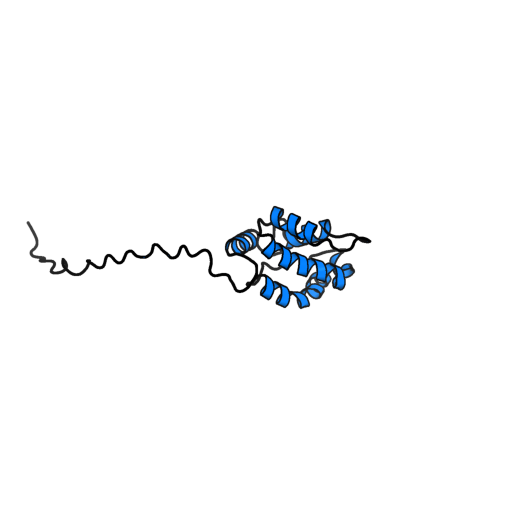 -7.719 1.00 93.00 103 TYR A N 1
ATOM 703 C CA . TYR A 1 103 ? 7.369 -1.747 -8.704 1.00 93.00 103 TYR A CA 1
ATOM 704 C C . TYR A 1 103 ? 7.663 -1.095 -10.059 1.00 93.00 103 TYR A C 1
ATOM 706 O O . TYR A 1 103 ? 8.698 -1.369 -10.658 1.00 93.00 103 TYR A O 1
ATOM 714 N N . SER A 1 104 ? 6.753 -0.277 -10.582 1.00 92.62 104 SER A N 1
ATOM 715 C CA . SER A 1 104 ? 6.863 0.252 -11.947 1.00 92.62 104 SER A CA 1
ATOM 716 C C . SER A 1 104 ? 7.829 1.433 -12.058 1.00 92.62 104 SER A C 1
ATOM 718 O O . SER A 1 104 ? 8.495 1.580 -13.081 1.00 92.62 104 SER A O 1
ATOM 720 N N . HIS A 1 105 ? 7.921 2.262 -11.017 1.00 93.94 105 HIS A N 1
ATOM 721 C CA . HIS A 1 105 ? 8.656 3.531 -11.045 1.00 93.94 105 HIS A CA 1
ATOM 722 C C . HIS A 1 105 ? 9.872 3.542 -10.118 1.00 93.94 105 HIS A C 1
ATOM 724 O O . HIS A 1 105 ? 10.862 4.208 -10.413 1.00 93.94 105 HIS A O 1
ATOM 730 N N . CYS A 1 106 ? 9.826 2.772 -9.030 1.00 93.12 106 CYS A N 1
ATOM 731 C CA . CYS A 1 106 ? 10.809 2.831 -7.948 1.00 93.12 106 CYS A CA 1
ATOM 732 C C . CYS A 1 106 ? 11.566 1.518 -7.743 1.00 93.12 106 CYS A C 1
ATOM 734 O O . CYS A 1 106 ? 12.318 1.404 -6.777 1.00 93.12 106 CYS A O 1
ATOM 736 N N . LYS A 1 107 ? 11.415 0.547 -8.663 1.00 87.88 107 LYS A N 1
ATOM 737 C CA . LYS A 1 107 ? 11.966 -0.815 -8.560 1.00 87.88 107 LYS A CA 1
ATOM 738 C C . LYS A 1 107 ? 13.389 -0.818 -8.030 1.00 87.88 107 LYS A C 1
ATOM 740 O O . LYS A 1 107 ? 13.674 -1.466 -7.036 1.00 87.88 107 LYS A O 1
ATOM 745 N N . TRP A 1 108 ? 14.268 -0.068 -8.684 1.00 87.94 108 TRP A N 1
ATOM 746 C CA . TRP A 1 108 ? 15.693 -0.055 -8.373 1.00 87.94 108 TRP A CA 1
ATOM 747 C C . TRP A 1 108 ? 16.012 0.665 -7.062 1.00 87.94 108 TRP A C 1
ATOM 749 O O . TRP A 1 108 ? 16.898 0.222 -6.337 1.00 87.94 108 TRP A O 1
ATOM 759 N N . SER A 1 109 ? 15.264 1.718 -6.731 1.00 90.62 109 SER A N 1
ATOM 760 C CA . SER A 1 109 ? 15.406 2.446 -5.467 1.00 90.62 109 SER A CA 1
ATOM 761 C C . SER A 1 109 ? 14.961 1.602 -4.271 1.00 90.62 109 SER A C 1
ATOM 763 O O . SER A 1 109 ? 15.597 1.630 -3.222 1.00 90.62 109 SER A O 1
ATOM 765 N N . CYS A 1 110 ? 13.893 0.821 -4.437 1.00 89.12 110 CYS A N 1
ATOM 766 C CA . CYS A 1 110 ? 13.266 0.049 -3.366 1.00 89.12 110 CYS A CA 1
ATOM 767 C C . CYS A 1 110 ? 13.782 -1.391 -3.246 1.00 89.12 110 CYS A C 1
ATOM 769 O O . CYS A 1 110 ? 13.629 -2.001 -2.191 1.00 89.12 110 CYS A O 1
ATOM 771 N N . MET A 1 111 ? 14.424 -1.942 -4.284 1.00 84.31 111 MET A N 1
ATOM 772 C CA . MET A 1 111 ? 14.876 -3.342 -4.302 1.00 84.31 111 MET A CA 1
ATOM 773 C C . MET A 1 111 ? 15.905 -3.663 -3.214 1.00 84.31 111 MET A C 1
ATOM 775 O O . MET A 1 111 ? 15.901 -4.770 -2.684 1.00 84.31 111 MET A O 1
ATOM 779 N N . PHE A 1 112 ? 16.789 -2.718 -2.888 1.00 82.19 112 PHE A N 1
ATOM 780 C CA . PHE A 1 112 ? 17.848 -2.941 -1.899 1.00 82.19 112 PHE A CA 1
ATOM 781 C C . PHE A 1 112 ? 17.427 -2.574 -0.477 1.00 82.19 112 PHE A C 1
ATOM 783 O O . PHE A 1 112 ? 17.911 -3.169 0.483 1.00 82.19 112 PHE A O 1
ATOM 790 N N . SER A 1 113 ? 16.550 -1.583 -0.328 1.00 89.38 113 SER A N 1
ATOM 791 C CA . SER A 1 113 ? 16.065 -1.137 0.973 1.00 89.38 113 SER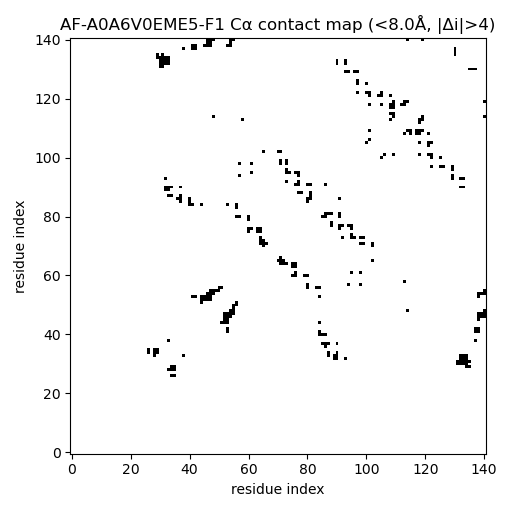 A CA 1
ATOM 792 C C . SER A 1 113 ? 14.783 -0.326 0.802 1.00 89.38 113 SER A C 1
ATOM 794 O O . SER A 1 113 ? 14.794 0.773 0.243 1.00 89.38 113 SER A O 1
ATOM 796 N N . TRP A 1 114 ? 13.685 -0.872 1.319 1.00 88.25 114 TRP A N 1
ATOM 797 C CA . TRP A 1 114 ? 12.367 -0.236 1.322 1.00 88.25 114 TRP A CA 1
ATOM 798 C C . TRP A 1 114 ? 12.325 1.026 2.198 1.00 88.25 114 TRP A C 1
ATOM 800 O O . TRP A 1 114 ? 11.605 1.968 1.897 1.00 88.25 114 TRP A O 1
ATOM 810 N N . SER A 1 115 ? 13.133 1.068 3.260 1.00 91.75 115 SER A N 1
ATOM 811 C CA . SER A 1 115 ? 13.240 2.196 4.193 1.00 91.75 115 SER A CA 1
ATOM 812 C C . SER A 1 115 ? 14.296 3.225 3.784 1.00 91.75 115 SER A C 1
ATOM 814 O O . SER A 1 115 ? 14.560 4.183 4.511 1.00 91.75 115 SER A O 1
ATOM 816 N N . SER A 1 116 ? 14.938 3.043 2.628 1.00 92.50 116 SER A N 1
ATOM 817 C CA . SER A 1 116 ? 15.908 4.013 2.139 1.00 92.50 116 SER A CA 1
ATOM 818 C C . SER A 1 116 ? 15.220 5.308 1.719 1.00 92.50 116 SER A C 1
ATOM 820 O O . SER A 1 116 ? 14.157 5.300 1.099 1.00 92.50 116 SER A O 1
ATOM 822 N N . SER A 1 117 ? 15.884 6.437 1.966 1.00 92.06 117 SER A N 1
ATOM 823 C CA . SER A 1 117 ? 15.405 7.751 1.515 1.00 92.06 117 SER A CA 1
ATOM 824 C C . SER A 1 117 ? 15.113 7.783 0.006 1.00 92.06 117 SER A C 1
ATOM 826 O O . SER A 1 117 ? 14.149 8.414 -0.422 1.00 92.06 117 SER A O 1
ATOM 828 N N . GLY A 1 118 ? 15.890 7.046 -0.801 1.00 92.19 118 GLY A N 1
ATOM 829 C CA . GLY A 1 118 ? 15.673 6.934 -2.244 1.00 92.19 118 GLY A CA 1
ATOM 830 C C . GLY A 1 118 ? 14.385 6.196 -2.620 1.00 92.19 118 GLY A C 1
ATOM 831 O O . GLY A 1 118 ? 13.697 6.621 -3.547 1.00 92.19 118 GLY A O 1
ATOM 832 N N . CYS A 1 119 ? 14.037 5.122 -1.906 1.00 92.81 119 CYS A N 1
ATOM 833 C CA . CYS A 1 119 ? 12.763 4.431 -2.102 1.00 92.81 119 CYS A CA 1
ATOM 834 C C . CYS A 1 119 ? 11.589 5.322 -1.681 1.00 92.81 119 CYS A C 1
ATOM 836 O O . CYS A 1 119 ? 10.730 5.635 -2.504 1.00 92.81 119 CYS A O 1
ATOM 838 N N . LEU A 1 120 ? 11.629 5.830 -0.445 1.00 92.75 120 LEU A N 1
ATOM 839 C CA . LEU A 1 120 ? 10.564 6.660 0.122 1.00 92.75 120 LEU A CA 1
ATOM 840 C C . LEU A 1 120 ? 10.296 7.901 -0.736 1.00 92.75 120 LEU A C 1
ATOM 842 O O . LEU A 1 120 ? 9.151 8.206 -1.058 1.00 92.75 120 LEU A O 1
ATOM 846 N N . SER A 1 121 ? 11.358 8.584 -1.176 1.00 94.50 121 SER A N 1
ATOM 847 C CA . SER A 1 121 ? 11.229 9.778 -2.017 1.00 94.50 121 SER A CA 1
ATOM 848 C C . SER A 1 121 ? 10.663 9.476 -3.401 1.00 94.50 121 SER A C 1
ATOM 850 O O . SER A 1 121 ? 10.003 10.331 -3.989 1.00 94.50 121 SER A O 1
ATOM 852 N N . CYS A 1 122 ? 10.911 8.276 -3.926 1.00 95.00 122 CYS A N 1
ATOM 853 C CA . CYS A 1 122 ? 10.369 7.859 -5.211 1.00 95.00 122 CYS A CA 1
ATOM 854 C C . CYS A 1 122 ? 8.871 7.539 -5.125 1.00 95.00 122 CYS A C 1
ATOM 856 O O . CYS A 1 122 ? 8.139 7.821 -6.074 1.00 95.00 122 CYS A O 1
ATOM 858 N N . GLU A 1 123 ? 8.409 6.998 -3.995 1.00 92.94 123 GLU A N 1
ATOM 859 C CA . GLU A 1 123 ? 7.001 6.659 -3.751 1.00 92.94 123 GLU A CA 1
ATOM 860 C C . GLU A 1 123 ? 6.143 7.873 -3.360 1.00 92.94 123 GLU A C 1
ATOM 862 O O . GLU A 1 123 ? 4.943 7.878 -3.638 1.00 92.94 123 GLU A O 1
ATOM 867 N N . MET A 1 124 ? 6.748 8.936 -2.805 1.00 92.44 124 MET A N 1
ATOM 868 C CA . MET A 1 124 ? 6.059 10.173 -2.389 1.00 92.44 124 MET A CA 1
ATOM 869 C C . MET A 1 124 ? 5.004 10.716 -3.373 1.00 92.44 124 MET A C 1
ATOM 871 O O . MET A 1 124 ? 3.937 11.118 -2.904 1.00 92.44 124 MET A O 1
ATOM 875 N N . PRO A 1 125 ? 5.227 10.748 -4.705 1.00 95.44 125 PRO A N 1
ATOM 876 C CA . PRO A 1 125 ? 4.234 11.254 -5.653 1.00 95.44 125 PRO A CA 1
ATOM 877 C C . PRO A 1 125 ? 2.909 10.481 -5.636 1.00 95.44 125 PRO A C 1
ATOM 879 O O . PRO A 1 125 ? 1.879 11.045 -5.994 1.00 95.44 125 PRO A O 1
ATOM 882 N N . TYR A 1 126 ? 2.915 9.215 -5.207 1.00 95.56 126 TYR A N 1
ATOM 883 C CA . TYR A 1 126 ? 1.714 8.383 -5.113 1.00 95.56 126 TYR A CA 1
ATOM 884 C C . TYR A 1 126 ? 0.949 8.578 -3.791 1.00 95.56 126 TYR A C 1
ATOM 886 O O . TYR A 1 126 ? -0.205 8.163 -3.677 1.00 95.56 126 TYR A O 1
ATOM 894 N N . ASN A 1 127 ? 1.536 9.241 -2.786 1.00 93.12 127 ASN A N 1
ATOM 895 C CA . ASN A 1 127 ? 0.914 9.378 -1.463 1.00 93.12 127 ASN A CA 1
ATOM 896 C C . ASN A 1 127 ? -0.453 10.068 -1.511 1.00 93.12 127 ASN A C 1
ATOM 898 O O . ASN A 1 127 ? -1.351 9.669 -0.778 1.00 93.12 127 ASN A O 1
ATOM 902 N N . SER A 1 128 ? -0.650 11.063 -2.380 1.00 94.50 128 SER A N 1
ATOM 903 C CA . SER A 1 128 ? -1.957 11.719 -2.529 1.00 94.50 128 SER A CA 1
ATOM 904 C C . SER A 1 128 ? -3.029 10.745 -3.026 1.00 94.50 128 SER A C 1
ATOM 906 O O . SER A 1 128 ? -4.107 10.676 -2.441 1.00 94.50 128 SER A O 1
ATOM 908 N N . THR A 1 129 ? -2.705 9.935 -4.039 1.00 96.06 129 THR A N 1
ATOM 909 C CA . THR A 1 129 ? -3.584 8.882 -4.568 1.00 96.06 129 THR A CA 1
ATOM 910 C C . THR A 1 129 ? -3.895 7.833 -3.506 1.00 96.06 129 THR A C 1
ATOM 912 O O . THR A 1 129 ? -5.035 7.387 -3.381 1.00 96.06 129 THR A O 1
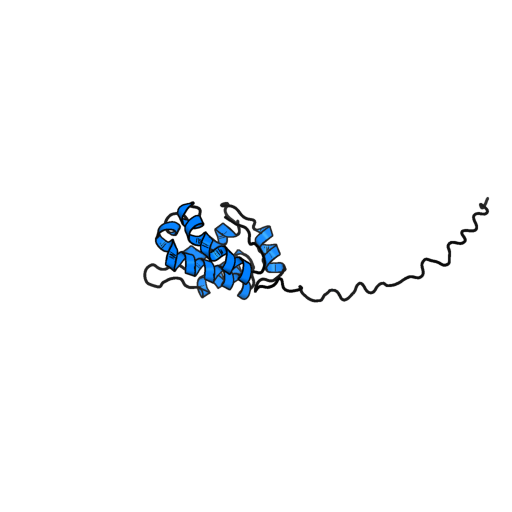ATOM 915 N N . LEU A 1 130 ? -2.896 7.455 -2.704 1.00 96.12 130 LEU A N 1
ATOM 916 C CA . LEU A 1 130 ? -3.089 6.516 -1.606 1.00 96.12 130 LEU A CA 1
ATOM 917 C C . LEU A 1 130 ? -4.018 7.085 -0.527 1.00 96.12 130 LEU A C 1
ATOM 919 O O . LEU A 1 130 ? -4.949 6.400 -0.117 1.00 96.12 130 LEU A O 1
ATOM 923 N N . VAL A 1 131 ? -3.796 8.325 -0.086 1.00 95.50 131 VAL A N 1
ATOM 924 C CA . VAL A 1 131 ? -4.619 8.985 0.943 1.00 95.50 131 VAL A CA 1
ATOM 925 C C . VAL A 1 131 ? -6.062 9.145 0.483 1.00 95.50 131 VAL A C 1
ATOM 927 O O . VAL A 1 131 ? -6.974 8.905 1.270 1.00 95.50 131 VAL A O 1
ATOM 930 N N . GLU A 1 132 ? -6.278 9.505 -0.781 1.00 95.75 132 GLU A N 1
ATOM 931 C CA . GLU A 1 132 ? -7.617 9.589 -1.368 1.00 95.75 132 GLU A CA 1
ATOM 932 C C . GLU A 1 132 ? -8.295 8.213 -1.404 1.00 95.75 132 GLU A C 1
ATOM 934 O O . GLU A 1 132 ? -9.432 8.074 -0.961 1.00 95.75 132 GLU A O 1
ATOM 939 N N . CYS A 1 133 ? -7.573 7.170 -1.826 1.00 96.75 133 CYS A N 1
ATOM 940 C CA . CYS A 1 133 ? -8.101 5.806 -1.856 1.00 96.75 133 CYS A CA 1
ATOM 941 C C . CYS A 1 133 ? -8.439 5.281 -0.456 1.00 96.75 133 CYS A C 1
ATOM 943 O O . CYS A 1 133 ? -9.475 4.656 -0.263 1.00 96.75 133 CYS A O 1
ATOM 945 N N . VAL A 1 134 ? -7.577 5.527 0.531 1.00 96.06 134 VAL A N 1
ATOM 946 C CA . VAL A 1 134 ? -7.728 5.037 1.911 1.00 96.06 134 VAL A CA 1
ATOM 947 C C . VAL A 1 134 ? -8.749 5.875 2.693 1.00 96.06 134 VAL A C 1
ATOM 949 O O . VAL A 1 134 ? -9.449 5.354 3.558 1.00 96.06 134 VAL A O 1
ATOM 952 N N . GLY A 1 135 ? -8.876 7.165 2.379 1.00 95.12 135 GLY A N 1
ATOM 953 C CA . GLY A 1 135 ? -9.777 8.110 3.046 1.00 95.12 135 GLY A CA 1
ATOM 954 C C . GLY A 1 135 ? -9.208 8.732 4.328 1.00 95.12 135 GLY A C 1
ATOM 955 O O . GLY A 1 135 ? -9.918 9.442 5.040 1.00 95.12 135 GLY A O 1
ATOM 956 N N . PHE A 1 136 ? -7.941 8.471 4.653 1.00 93.50 136 PHE A N 1
ATOM 957 C CA . PHE A 1 136 ? -7.207 9.073 5.769 1.00 93.50 136 PHE A CA 1
ATOM 958 C C . PHE A 1 136 ? -5.695 8.962 5.531 1.00 93.50 136 PHE A C 1
ATOM 960 O O . PHE A 1 136 ? -5.258 8.243 4.639 1.00 93.50 136 PHE A O 1
ATOM 967 N N . GLN A 1 137 ? -4.888 9.652 6.344 1.00 94.31 137 GLN A N 1
ATOM 968 C CA . GLN A 1 137 ? -3.429 9.528 6.302 1.00 94.31 137 GLN A CA 1
ATOM 969 C C . GLN A 1 137 ? -2.985 8.216 6.979 1.00 94.31 137 GLN A C 1
ATOM 971 O O . GLN A 1 137 ? -3.120 8.114 8.205 1.00 94.31 137 GLN A O 1
ATOM 976 N N . PRO A 1 138 ? -2.476 7.210 6.239 1.00 93.56 138 PRO A N 1
ATOM 977 C CA . PRO A 1 138 ? -1.999 5.971 6.841 1.00 93.56 138 PRO A CA 1
ATOM 978 C C . PRO A 1 138 ? -0.717 6.202 7.666 1.00 93.56 138 PRO A C 1
ATOM 980 O O . PRO A 1 138 ? -0.056 7.230 7.500 1.00 93.56 138 PRO A O 1
ATOM 983 N N . PRO A 1 139 ? -0.326 5.270 8.554 1.00 93.44 139 PRO A N 1
ATOM 984 C CA . PRO A 1 139 ? 0.968 5.331 9.224 1.00 93.44 139 PRO A CA 1
ATOM 985 C C . PRO A 1 139 ? 2.106 5.340 8.198 1.00 93.44 139 PRO A C 1
ATOM 987 O O . PRO A 1 139 ? 2.128 4.513 7.289 1.00 93.44 139 PRO A O 1
ATOM 990 N N . GLN A 1 140 ? 3.025 6.290 8.342 1.00 90.25 140 GLN A N 1
ATOM 991 C CA . GLN A 1 140 ? 4.146 6.488 7.422 1.00 90.25 140 GLN A CA 1
ATOM 992 C C . GLN A 1 140 ? 5.380 5.715 7.896 1.00 90.25 140 GLN A C 1
ATOM 994 O O . GLN A 1 140 ? 5.507 5.454 9.096 1.00 90.25 140 GLN A O 1
ATOM 999 N N . ALA A 1 141 ? 6.256 5.365 6.951 1.00 83.06 141 ALA A N 1
ATOM 1000 C CA . ALA A 1 141 ? 7.557 4.750 7.209 1.00 83.06 141 ALA A CA 1
ATOM 1001 C C . ALA A 1 141 ? 8.529 5.760 7.820 1.00 83.06 141 ALA A C 1
ATOM 1003 O O . ALA A 1 141 ? 8.764 6.821 7.195 1.00 83.06 141 ALA A O 1
#

Foldseek 3Di:
DDDPPPPPPVPPPPPPPPPPPPVPPQDPDLQAQWGPVLQVLQVVQAADDDPSHLLNQLLVQLVVQDDPPPAGHLVSSLVSSCVSSVTDSQLSSLSSVLSNQCRPFVVPVPVVPCPDPSSLVRSVVCQVVSCNNNSHRGHYD

pLDDT: mean 84.19, std 19.09, range [38.72, 98.38]

Sequence (141 aa):
MASIRTMLSALAFAACAATAASLLAKGTSAAGHCSIDDRANMLKAGGGYSDGSFPSMCAACGHSSWGLFSGFNKDTYVDCLVGKANLTAGCANCFAGAGQYGYSHCKWSCMFSWSSSGCLSCEMPYNSTLVECVGFQPPQA